Protein AF-A0A8T3XPW1-F1 (afdb_monomer_lite)

Structure (mmCIF, N/CA/C/O backbone):
data_AF-A0A8T3XPW1-F1
#
_entry.id   AF-A0A8T3XPW1-F1
#
loop_
_atom_site.group_PDB
_atom_site.id
_atom_site.type_symbol
_atom_site.label_atom_id
_atom_site.label_alt_id
_atom_site.label_comp_id
_atom_site.label_asym_id
_atom_site.label_entity_id
_atom_site.label_seq_id
_atom_site.pdbx_PDB_ins_code
_atom_site.Cartn_x
_atom_site.Cartn_y
_atom_site.Cartn_z
_atom_site.occupancy
_atom_site.B_iso_or_equiv
_atom_site.auth_seq_id
_atom_site.auth_comp_id
_atom_site.auth_asym_id
_atom_site.auth_atom_id
_atom_site.pdbx_PDB_model_num
ATOM 1 N N . MET A 1 1 ? 8.304 15.672 -1.120 1.00 87.00 1 MET A N 1
ATOM 2 C CA . MET A 1 1 ? 8.388 14.378 -1.828 1.00 87.00 1 MET A CA 1
ATOM 3 C C . MET A 1 1 ? 9.612 13.611 -1.368 1.00 87.00 1 MET A C 1
ATOM 5 O O . MET A 1 1 ? 10.676 14.213 -1.250 1.00 87.00 1 MET A O 1
ATOM 9 N N . ILE A 1 2 ? 9.491 12.288 -1.237 1.00 90.19 2 ILE A N 1
ATOM 10 C CA . ILE A 1 2 ? 10.584 11.384 -0.850 1.00 90.19 2 ILE A CA 1
ATOM 11 C C . ILE A 1 2 ? 10.685 10.177 -1.796 1.00 90.19 2 ILE A C 1
ATOM 13 O O . ILE A 1 2 ? 9.674 9.701 -2.311 1.00 90.19 2 ILE A O 1
ATOM 17 N N . THR A 1 3 ? 11.899 9.665 -2.013 1.00 88.88 3 THR A N 1
ATOM 18 C CA . THR A 1 3 ? 12.126 8.362 -2.672 1.00 88.88 3 THR A CA 1
ATOM 19 C C . THR A 1 3 ? 12.113 7.212 -1.667 1.00 88.88 3 THR A C 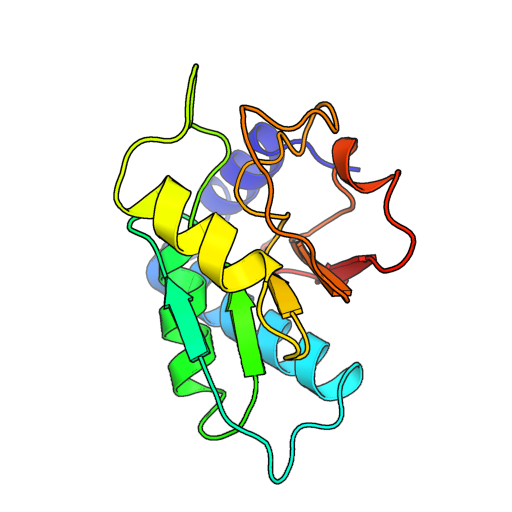1
ATOM 21 O O . THR A 1 3 ? 12.402 7.412 -0.483 1.00 88.88 3 THR A O 1
ATOM 24 N N . VAL A 1 4 ? 11.883 5.973 -2.117 1.00 84.62 4 VAL A N 1
ATOM 25 C CA . VAL A 1 4 ? 11.944 4.804 -1.209 1.00 84.62 4 VAL A CA 1
ATOM 26 C C . VAL A 1 4 ? 13.319 4.670 -0.550 1.00 84.62 4 VAL A C 1
ATOM 28 O O . VAL A 1 4 ? 13.406 4.355 0.635 1.00 84.62 4 VAL A O 1
ATOM 31 N N . ARG A 1 5 ? 14.407 4.960 -1.278 1.00 86.81 5 ARG A N 1
ATOM 32 C CA . ARG A 1 5 ? 15.770 4.909 -0.724 1.00 86.81 5 ARG A CA 1
ATOM 33 C C . ARG A 1 5 ? 15.972 5.931 0.398 1.00 86.81 5 ARG A C 1
ATOM 35 O O . ARG A 1 5 ? 16.544 5.580 1.427 1.00 86.81 5 ARG A O 1
ATOM 42 N N . GLN A 1 6 ? 15.493 7.163 0.222 1.00 88.25 6 GLN A N 1
ATOM 43 C CA . GLN A 1 6 ? 15.543 8.188 1.270 1.00 88.25 6 GLN A CA 1
ATOM 44 C C . GLN A 1 6 ? 14.683 7.790 2.476 1.00 88.25 6 GLN A C 1
ATOM 46 O O . GLN A 1 6 ? 15.134 7.933 3.608 1.00 88.25 6 GLN A O 1
ATOM 51 N N . PHE A 1 7 ? 13.496 7.212 2.262 1.00 87.19 7 PHE A N 1
ATOM 52 C CA . PHE A 1 7 ? 12.653 6.745 3.365 1.00 87.19 7 PHE A CA 1
ATOM 53 C C . PHE A 1 7 ? 13.284 5.573 4.143 1.00 87.19 7 PHE A C 1
ATOM 55 O O . PHE A 1 7 ? 13.338 5.620 5.372 1.00 87.19 7 PHE A O 1
ATOM 62 N N . LYS A 1 8 ? 13.868 4.576 3.455 1.00 84.56 8 LYS A N 1
ATOM 63 C CA . LYS A 1 8 ? 14.664 3.508 4.098 1.00 84.56 8 LYS A CA 1
ATOM 64 C C . LYS A 1 8 ? 15.838 4.089 4.910 1.00 84.56 8 LYS A C 1
ATOM 66 O O . LYS A 1 8 ? 16.114 3.612 6.007 1.00 84.56 8 LYS A O 1
ATOM 71 N N . GLN A 1 9 ? 16.492 5.148 4.420 1.00 86.44 9 GLN A N 1
ATOM 72 C CA . GLN A 1 9 ? 17.548 5.850 5.164 1.00 86.44 9 GLN A CA 1
ATOM 73 C C . GLN A 1 9 ? 17.029 6.618 6.389 1.00 86.44 9 GLN A C 1
ATOM 75 O O . GLN A 1 9 ? 17.734 6.651 7.393 1.00 86.44 9 GLN A O 1
ATOM 80 N N . LEU A 1 10 ? 15.830 7.212 6.344 1.00 85.44 10 LEU A N 1
ATOM 81 C CA . LEU A 1 10 ? 15.208 7.831 7.524 1.00 85.44 10 LEU A CA 1
ATOM 82 C C . LEU A 1 10 ? 14.883 6.780 8.594 1.00 85.44 10 LEU A C 1
ATOM 84 O O . LEU A 1 10 ? 15.284 6.959 9.741 1.00 85.44 10 LEU A O 1
ATOM 88 N N . LYS A 1 11 ? 14.266 5.648 8.212 1.00 81.75 11 LYS A N 1
ATOM 89 C CA . LYS A 1 11 ? 14.038 4.508 9.124 1.00 81.75 11 LYS A CA 1
ATOM 90 C C . LYS A 1 11 ? 15.334 4.074 9.819 1.00 81.75 11 LYS A C 1
ATOM 92 O O . LYS A 1 11 ? 15.373 4.002 11.044 1.00 81.75 11 LYS A O 1
ATOM 97 N N . PHE A 1 12 ? 16.401 3.861 9.044 1.00 82.00 12 PHE A N 1
ATOM 98 C CA . PHE A 1 12 ? 17.709 3.431 9.555 1.00 82.00 12 PHE A CA 1
ATOM 99 C C . PHE A 1 12 ? 18.410 4.471 10.448 1.00 82.00 12 PHE A C 1
ATOM 101 O O . PHE A 1 12 ? 19.156 4.099 11.346 1.00 82.00 12 PHE A O 1
ATOM 108 N N . LYS A 1 13 ? 18.198 5.772 10.206 1.00 83.44 13 LYS A N 1
ATOM 109 C CA . LYS A 1 13 ? 18.783 6.855 11.017 1.00 83.44 13 LYS A CA 1
ATOM 110 C C . LYS A 1 13 ? 18.037 7.120 12.324 1.00 83.44 13 LYS A C 1
ATOM 112 O O . LYS A 1 13 ? 18.616 7.754 13.206 1.00 83.44 13 LYS A O 1
ATOM 117 N N . SER A 1 14 ? 16.785 6.676 12.449 1.00 79.62 14 SER A N 1
ATOM 118 C CA . SER A 1 14 ? 16.031 6.848 13.691 1.00 79.62 14 SER A CA 1
ATOM 119 C C . SER A 1 14 ? 16.735 6.123 14.843 1.00 79.62 14 SER A C 1
ATOM 121 O O . SER A 1 14 ? 17.268 5.028 14.673 1.00 79.62 14 SER A O 1
ATOM 123 N N . LYS A 1 15 ? 16.727 6.710 16.043 1.00 79.50 15 LYS A N 1
ATOM 124 C CA . LYS A 1 15 ? 17.365 6.109 17.235 1.00 79.50 15 LYS A CA 1
ATOM 125 C C . LYS A 1 15 ? 16.585 4.923 17.831 1.00 79.50 15 LYS A C 1
ATOM 127 O O . LYS A 1 15 ? 16.918 4.470 18.923 1.00 79.50 15 LYS A O 1
ATOM 132 N N . LYS A 1 16 ? 15.520 4.471 17.167 1.00 81.75 16 LYS A N 1
ATOM 133 C CA . LYS A 1 16 ? 14.592 3.446 17.658 1.00 81.75 16 LYS A CA 1
ATOM 134 C C . LYS A 1 16 ? 15.026 2.056 17.211 1.00 81.75 16 LYS A C 1
ATOM 136 O O . LYS A 1 16 ? 15.639 1.891 16.158 1.00 81.75 16 LYS A O 1
ATOM 141 N N . ASN A 1 17 ? 14.659 1.039 17.986 1.00 86.06 17 ASN A N 1
ATOM 142 C CA . ASN A 1 17 ? 14.777 -0.343 17.523 1.00 86.06 17 ASN A CA 1
ATOM 143 C C . ASN A 1 17 ? 13.835 -0.557 16.311 1.00 86.06 17 ASN A C 1
ATOM 145 O O . ASN A 1 17 ? 12.724 -0.024 16.337 1.00 86.06 17 ASN A O 1
ATOM 149 N N . PRO A 1 18 ? 14.210 -1.345 15.282 1.00 80.94 18 PRO A N 1
ATOM 150 C CA . PRO A 1 18 ? 13.333 -1.645 14.147 1.00 80.94 18 PRO A CA 1
ATOM 151 C C . PRO A 1 18 ? 11.900 -2.053 14.524 1.00 80.94 18 PRO A C 1
ATOM 153 O O . PRO A 1 18 ? 10.955 -1.553 13.920 1.00 80.94 18 PRO A O 1
ATOM 156 N N . LEU A 1 19 ? 11.714 -2.887 15.554 1.00 79.75 19 LEU A N 1
ATOM 157 C CA . LEU A 1 19 ? 10.379 -3.316 15.993 1.00 79.75 19 LEU A CA 1
ATOM 158 C C . LEU A 1 19 ? 9.558 -2.155 16.581 1.00 79.75 19 LEU A C 1
ATOM 160 O O . LEU A 1 19 ? 8.368 -2.031 16.308 1.00 79.75 19 LEU A O 1
ATOM 164 N N . GLU A 1 20 ? 10.204 -1.279 17.351 1.00 85.06 20 GLU A N 1
ATOM 165 C CA . GLU A 1 20 ? 9.586 -0.078 17.926 1.00 85.06 20 GLU A CA 1
ATOM 166 C C . GLU A 1 20 ? 9.204 0.934 16.830 1.00 85.06 20 GLU A C 1
ATOM 168 O O . GLU A 1 20 ? 8.166 1.590 16.911 1.00 85.06 20 GLU A O 1
ATOM 173 N N . ALA A 1 21 ? 10.024 1.045 15.780 1.00 85.50 21 ALA A N 1
ATOM 174 C CA . ALA A 1 21 ? 9.742 1.897 14.631 1.00 85.50 21 ALA A CA 1
ATOM 175 C C . ALA A 1 21 ? 8.515 1.408 13.836 1.00 85.50 21 ALA A C 1
ATOM 177 O O . ALA A 1 21 ? 7.638 2.217 13.532 1.00 85.50 21 ALA A O 1
ATOM 178 N N . GLU A 1 22 ? 8.411 0.106 13.535 1.00 84.44 22 GLU A N 1
ATOM 179 C CA . GLU A 1 22 ? 7.228 -0.443 12.847 1.00 84.44 22 GLU A CA 1
ATOM 180 C C . GLU A 1 22 ? 5.950 -0.347 13.704 1.00 84.44 22 GLU A C 1
ATOM 182 O O . GLU A 1 22 ? 4.882 -0.067 13.161 1.00 84.44 22 GLU A O 1
ATOM 187 N N . GLU A 1 23 ? 6.046 -0.504 15.031 1.00 85.69 23 GLU A N 1
ATOM 188 C CA . GLU A 1 23 ? 4.915 -0.334 15.962 1.00 85.69 23 GLU A CA 1
ATOM 189 C C . GLU A 1 23 ? 4.331 1.089 15.896 1.00 85.69 23 GLU A C 1
ATOM 191 O O . GLU A 1 23 ? 3.119 1.270 15.758 1.00 85.69 23 GLU A O 1
ATOM 196 N N . ILE A 1 24 ? 5.193 2.111 15.937 1.00 89.31 24 ILE A N 1
ATOM 197 C CA . ILE A 1 24 ? 4.782 3.524 15.878 1.00 89.31 24 ILE A CA 1
ATOM 198 C C . ILE A 1 24 ? 4.182 3.867 14.514 1.00 89.31 24 ILE A C 1
ATOM 200 O O . ILE A 1 24 ? 3.133 4.512 14.450 1.00 89.31 24 ILE A O 1
ATOM 204 N N . ILE A 1 25 ? 4.800 3.397 13.425 1.00 90.38 25 ILE A N 1
ATOM 205 C CA . ILE A 1 25 ? 4.261 3.581 12.073 1.00 90.38 25 ILE A CA 1
ATOM 206 C C . ILE A 1 25 ? 2.883 2.936 11.963 1.00 90.38 25 ILE A C 1
ATOM 208 O O . ILE A 1 25 ? 1.948 3.584 11.498 1.00 90.38 25 ILE A O 1
ATOM 212 N N . GLY A 1 26 ? 2.739 1.683 12.401 1.00 87.75 26 GLY A N 1
ATOM 213 C CA . GLY A 1 26 ? 1.471 0.964 12.349 1.00 87.75 26 GLY A CA 1
ATOM 214 C C . GLY A 1 26 ? 0.377 1.639 13.177 1.00 87.75 26 GLY A C 1
ATOM 215 O O . GLY A 1 26 ? -0.759 1.719 12.713 1.00 87.75 26 GLY A O 1
ATOM 216 N N . LYS A 1 27 ? 0.714 2.213 14.341 1.00 87.81 27 LYS A N 1
ATOM 217 C CA . LYS A 1 27 ? -0.226 3.016 15.134 1.00 87.81 27 LYS A CA 1
ATOM 218 C C . LYS A 1 27 ? -0.673 4.281 14.394 1.00 87.81 27 LYS A C 1
ATOM 220 O O . LYS A 1 27 ? -1.871 4.506 14.252 1.00 87.81 27 LYS A O 1
ATOM 225 N N . ASN A 1 28 ? 0.265 5.091 13.897 1.00 91.19 28 ASN A N 1
ATOM 226 C CA . ASN A 1 28 ? -0.062 6.331 13.179 1.00 91.19 28 ASN A CA 1
ATOM 227 C C . ASN A 1 28 ? -0.880 6.052 11.907 1.00 91.19 28 ASN A C 1
ATOM 229 O O . ASN A 1 28 ? -1.775 6.815 11.548 1.00 91.19 28 ASN A O 1
ATOM 233 N N . LEU A 1 29 ? -0.592 4.933 11.244 1.00 90.06 29 LEU A N 1
ATOM 234 C CA . LEU A 1 29 ? -1.307 4.444 10.075 1.00 90.06 29 LEU A CA 1
ATOM 235 C C . LEU A 1 29 ? -2.734 3.990 10.418 1.00 90.06 29 LEU A C 1
ATOM 237 O O . LEU A 1 29 ? -3.664 4.353 9.703 1.00 90.06 29 LEU A O 1
ATOM 241 N N . PHE A 1 30 ? -2.931 3.272 11.529 1.00 86.81 30 PHE A N 1
ATOM 242 C CA . PHE A 1 30 ? -4.261 2.945 12.057 1.00 86.81 30 PHE A CA 1
ATOM 243 C C . PHE A 1 30 ? -5.070 4.210 12.381 1.00 86.81 30 PHE A C 1
ATOM 245 O O . PHE A 1 30 ? -6.207 4.340 11.925 1.00 86.81 30 PHE A O 1
ATOM 252 N N . ASP A 1 31 ? -4.471 5.164 13.103 1.00 88.50 31 ASP A N 1
ATOM 253 C CA . ASP A 1 31 ? -5.108 6.436 13.463 1.00 88.50 31 ASP A CA 1
ATOM 254 C C . ASP A 1 31 ? -5.506 7.227 12.195 1.00 88.50 31 ASP A C 1
ATOM 256 O O . ASP A 1 31 ? -6.633 7.716 12.082 1.00 88.50 31 ASP A O 1
ATOM 260 N N . ALA A 1 32 ? -4.629 7.279 11.184 1.00 90.19 32 ALA A N 1
ATOM 261 C CA . ALA A 1 32 ? -4.919 7.904 9.894 1.00 90.19 32 ALA A CA 1
ATOM 262 C C . ALA A 1 32 ? -6.058 7.202 9.132 1.00 90.19 32 ALA A C 1
ATOM 264 O O . ALA A 1 32 ? -6.942 7.878 8.600 1.00 90.19 32 ALA A O 1
ATOM 265 N N . ILE A 1 33 ? -6.074 5.865 9.090 1.00 85.69 33 ILE A N 1
ATOM 266 C CA . ILE A 1 33 ? -7.128 5.094 8.417 1.00 85.69 33 ILE A CA 1
ATOM 267 C C . ILE A 1 33 ? -8.479 5.308 9.111 1.00 85.69 33 ILE A C 1
ATOM 269 O O . ILE A 1 33 ? -9.459 5.617 8.435 1.00 85.69 33 ILE A O 1
ATOM 273 N N . LYS A 1 34 ? -8.530 5.233 10.446 1.00 83.25 34 LYS A N 1
ATOM 274 C CA . LYS A 1 34 ? -9.752 5.439 11.243 1.00 83.25 34 LYS A CA 1
ATOM 275 C C . LYS A 1 34 ? -10.358 6.835 11.062 1.00 83.25 34 LYS A C 1
ATOM 277 O O . LYS A 1 34 ? -11.577 6.975 11.063 1.00 83.25 34 LYS A O 1
ATOM 282 N N . ASN A 1 35 ? -9.523 7.855 10.864 1.00 86.31 35 ASN A N 1
ATOM 283 C CA . ASN A 1 35 ? -9.978 9.225 10.610 1.00 86.31 35 ASN A CA 1
ATOM 284 C C . ASN A 1 35 ? -10.476 9.453 9.168 1.00 86.31 35 ASN A C 1
ATOM 286 O O . ASN A 1 35 ? -11.212 10.405 8.928 1.00 86.31 35 ASN A O 1
ATOM 290 N N . ASN A 1 36 ? -10.093 8.600 8.209 1.00 83.81 36 ASN A N 1
ATOM 291 C CA . ASN A 1 36 ? -10.467 8.722 6.791 1.00 83.81 36 ASN A CA 1
ATOM 292 C C . ASN A 1 36 ? -11.525 7.699 6.336 1.00 83.81 36 ASN A C 1
ATOM 294 O O . ASN A 1 36 ? -12.077 7.826 5.243 1.00 83.81 36 ASN A O 1
ATOM 298 N N . PHE A 1 37 ? -11.809 6.672 7.139 1.00 73.12 37 PHE A N 1
ATOM 299 C CA . PHE A 1 37 ? -12.734 5.597 6.796 1.00 73.12 37 PHE A CA 1
ATOM 300 C C . PHE A 1 37 ? -13.569 5.203 8.014 1.00 73.12 37 PHE A C 1
ATOM 302 O O . PHE A 1 37 ? -13.032 4.892 9.072 1.00 73.12 37 PHE A O 1
ATOM 309 N N . TYR A 1 38 ? -14.895 5.174 7.862 1.00 70.00 38 TYR A N 1
ATOM 310 C CA . TYR A 1 38 ? -15.779 4.647 8.899 1.00 70.00 38 TYR A CA 1
ATOM 311 C C . TYR A 1 38 ? -15.751 3.117 8.865 1.00 70.00 38 TYR A C 1
ATOM 313 O O . TYR A 1 38 ? -16.086 2.511 7.846 1.00 70.00 38 TYR A O 1
ATOM 321 N N . ILE A 1 39 ? -15.306 2.512 9.961 1.00 65.38 39 ILE A N 1
ATOM 322 C CA . ILE A 1 39 ? -14.870 1.112 10.006 1.00 65.38 39 ILE A CA 1
ATOM 323 C C . ILE A 1 39 ? -15.984 0.142 10.425 1.00 65.38 39 ILE A C 1
ATOM 325 O O . ILE A 1 39 ? -16.017 -0.968 9.911 1.00 65.38 39 ILE A O 1
ATOM 329 N N . SER A 1 40 ? -16.900 0.535 11.315 1.00 62.19 40 SER A N 1
ATOM 330 C CA . SER A 1 40 ? -17.775 -0.425 12.009 1.00 62.19 40 SER A CA 1
ATOM 331 C C . SER A 1 40 ? -18.626 -1.303 11.078 1.00 62.19 40 SER A C 1
ATOM 333 O O . SER A 1 40 ? -19.152 -0.848 10.058 1.00 62.19 40 SER A O 1
ATOM 335 N N . ASN A 1 41 ? -18.801 -2.562 11.494 1.00 60.56 41 A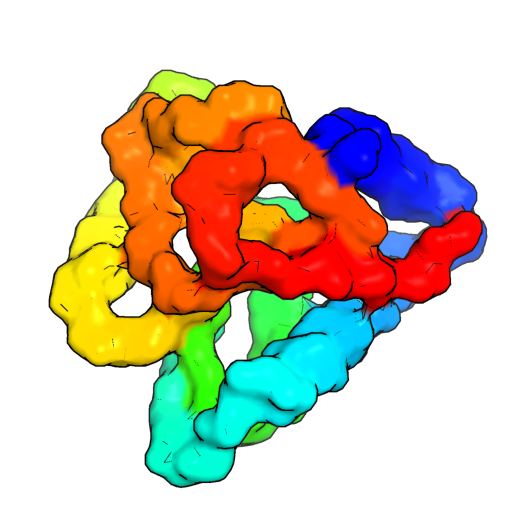SN A N 1
ATOM 336 C CA . ASN A 1 41 ? -19.646 -3.578 10.859 1.00 60.56 41 ASN A CA 1
ATOM 337 C C . ASN A 1 41 ? -19.263 -3.903 9.397 1.00 60.56 41 ASN A C 1
ATOM 339 O O . ASN A 1 41 ? -20.136 -3.999 8.528 1.00 60.56 41 ASN A O 1
ATOM 343 N N . LYS A 1 42 ? -17.969 -4.067 9.107 1.00 62.34 42 LYS A N 1
ATOM 344 C CA . LYS A 1 42 ? -17.447 -4.522 7.806 1.00 62.34 42 LYS A CA 1
ATOM 345 C C . LYS A 1 42 ? -16.837 -5.928 7.967 1.00 62.34 42 LYS A C 1
ATOM 347 O O . LYS A 1 42 ? -17.322 -6.707 8.779 1.00 62.34 42 LYS A O 1
ATOM 352 N N . ASN A 1 43 ? -15.912 -6.324 7.088 1.00 58.44 43 ASN A N 1
ATOM 353 C CA . ASN A 1 43 ? -15.118 -7.546 7.259 1.00 58.44 43 ASN A CA 1
ATOM 354 C C . ASN A 1 43 ? -13.666 -7.303 6.800 1.00 58.44 43 ASN A C 1
ATOM 356 O O . ASN A 1 43 ? -13.442 -6.728 5.728 1.00 58.44 43 ASN A O 1
ATOM 360 N N . ILE A 1 44 ? -12.690 -7.796 7.573 1.00 66.19 44 ILE A N 1
ATOM 361 C CA . ILE A 1 44 ? -11.243 -7.675 7.311 1.00 66.19 44 ILE A CA 1
ATOM 362 C C . ILE A 1 44 ? -10.726 -8.700 6.313 1.00 66.19 44 ILE A C 1
ATOM 364 O O . ILE A 1 44 ? -11.006 -9.890 6.433 1.00 66.19 44 ILE A O 1
ATOM 368 N N . VAL A 1 45 ? -9.810 -8.254 5.446 1.00 62.03 45 VAL A N 1
ATOM 369 C CA . VAL A 1 45 ? -8.787 -9.128 4.848 1.00 62.03 45 VAL A CA 1
ATOM 370 C C . VAL A 1 45 ? -7.450 -8.378 4.770 1.00 62.03 45 VAL A C 1
ATOM 372 O O . VAL A 1 45 ? -7.170 -7.677 3.800 1.00 62.03 45 VAL A O 1
ATOM 375 N N . VAL A 1 46 ? -6.589 -8.514 5.780 1.00 65.62 46 VAL A N 1
ATOM 376 C CA . VAL A 1 46 ? -5.202 -8.025 5.684 1.00 65.62 46 VAL A CA 1
ATOM 377 C C . VAL A 1 46 ? -4.403 -8.988 4.801 1.00 65.62 46 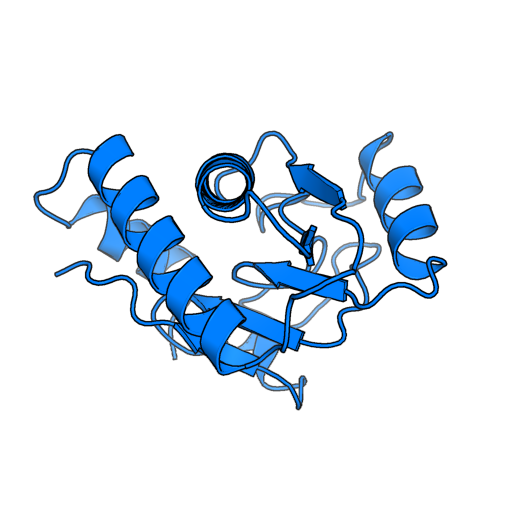VAL A C 1
ATOM 379 O O . VAL A 1 46 ? -4.294 -10.171 5.118 1.00 65.62 46 VAL A O 1
ATOM 382 N N . LEU A 1 47 ? -3.831 -8.497 3.699 1.00 63.28 47 LEU A N 1
ATOM 383 C CA . LEU A 1 47 ? -2.975 -9.275 2.803 1.00 63.28 47 LEU A CA 1
ATOM 384 C C . LEU A 1 47 ? -1.506 -8.874 2.988 1.00 63.28 47 LEU A C 1
ATOM 386 O O . LEU A 1 47 ? -0.993 -7.981 2.312 1.00 63.28 47 LEU A O 1
ATOM 390 N N . CYS A 1 48 ? -0.825 -9.564 3.903 1.00 67.31 48 CYS A N 1
ATOM 391 C CA . CYS A 1 48 ? 0.618 -9.443 4.110 1.00 67.31 48 CYS A CA 1
ATOM 392 C C . CYS A 1 48 ? 1.389 -10.374 3.166 1.00 67.31 48 CYS A C 1
ATOM 394 O O . CYS A 1 48 ? 1.141 -11.580 3.142 1.00 67.31 48 CYS A O 1
ATOM 396 N N . GLY A 1 49 ? 2.377 -9.841 2.449 1.00 63.34 49 GLY A N 1
ATOM 397 C CA . GLY A 1 49 ? 3.457 -10.636 1.860 1.00 63.34 49 GLY A CA 1
ATOM 398 C C . GLY A 1 49 ? 4.697 -10.651 2.758 1.00 63.34 49 GLY A C 1
ATOM 399 O O . GLY A 1 49 ? 4.766 -9.932 3.752 1.00 63.34 49 GLY A O 1
ATOM 400 N N . ASN A 1 50 ? 5.711 -11.439 2.394 1.00 64.19 50 ASN A N 1
ATOM 401 C CA . ASN A 1 50 ? 7.014 -11.409 3.066 1.00 64.19 50 ASN A CA 1
ATOM 402 C C . ASN A 1 50 ? 7.849 -10.221 2.549 1.00 64.19 50 ASN A C 1
ATOM 404 O O . ASN A 1 50 ? 8.671 -10.374 1.645 1.00 64.19 50 ASN A O 1
ATOM 408 N N . THR A 1 51 ? 7.551 -9.020 3.048 1.00 67.19 51 THR A N 1
ATOM 409 C CA . THR A 1 51 ? 8.085 -7.740 2.550 1.00 67.19 51 THR A CA 1
ATOM 410 C C . THR A 1 51 ? 8.306 -6.742 3.688 1.00 67.19 51 THR A C 1
ATOM 412 O O . THR A 1 51 ? 7.793 -6.925 4.792 1.00 67.19 51 THR A O 1
ATOM 415 N N . ASN A 1 52 ? 9.015 -5.638 3.431 1.00 64.81 52 ASN A N 1
ATOM 416 C CA . ASN A 1 52 ? 9.182 -4.557 4.405 1.00 64.81 52 ASN A CA 1
ATOM 417 C C . ASN A 1 52 ? 7.821 -3.972 4.833 1.00 64.81 52 ASN A C 1
ATOM 419 O O . ASN A 1 52 ? 7.653 -3.650 6.006 1.00 64.81 52 ASN A O 1
ATOM 423 N N . LYS A 1 53 ? 6.832 -3.901 3.928 1.00 69.00 53 LYS A N 1
ATOM 424 C CA . LYS A 1 53 ? 5.442 -3.530 4.266 1.00 69.00 53 LYS A CA 1
ATOM 425 C C . LYS A 1 53 ? 4.656 -4.622 4.988 1.00 69.00 53 LYS A C 1
ATOM 427 O O . LYS A 1 53 ? 3.762 -4.294 5.761 1.00 69.00 53 LYS A O 1
ATOM 432 N N . GLY A 1 54 ? 4.956 -5.898 4.745 1.00 65.06 54 GLY A N 1
ATOM 433 C CA . GLY A 1 54 ? 4.231 -7.038 5.315 1.00 65.06 54 GLY A CA 1
ATOM 434 C C . GLY A 1 54 ? 4.125 -6.978 6.839 1.00 65.06 54 GLY A C 1
ATOM 435 O O . GLY A 1 54 ? 3.056 -7.221 7.397 1.00 65.06 54 GLY A O 1
ATOM 436 N N . HIS A 1 55 ? 5.200 -6.546 7.503 1.00 69.94 55 HIS A N 1
ATOM 437 C CA . HIS A 1 55 ? 5.242 -6.314 8.950 1.00 69.94 55 HIS A CA 1
ATOM 438 C C . HIS A 1 55 ? 4.184 -5.304 9.426 1.00 69.94 55 HIS A C 1
ATOM 440 O O . HIS A 1 55 ? 3.512 -5.551 10.427 1.00 69.94 55 HIS A O 1
ATOM 446 N N . LEU A 1 56 ? 3.967 -4.210 8.684 1.00 69.25 56 LEU A N 1
ATOM 447 C CA . LEU A 1 56 ? 2.932 -3.222 9.007 1.00 69.25 56 LEU A CA 1
ATOM 448 C C . LEU A 1 56 ? 1.530 -3.821 8.926 1.00 69.25 56 LEU A C 1
ATOM 450 O O . LEU A 1 56 ? 0.686 -3.473 9.743 1.00 69.25 56 LEU A O 1
ATOM 454 N N . GLY A 1 57 ? 1.282 -4.752 8.003 1.00 70.62 57 GLY A N 1
ATOM 455 C CA . GLY A 1 57 ? 0.011 -5.472 7.943 1.00 70.62 57 GLY A CA 1
ATOM 456 C C . GLY A 1 57 ? -0.273 -6.267 9.225 1.00 70.62 57 GLY A C 1
ATOM 457 O O . GLY A 1 57 ? -1.390 -6.213 9.734 1.00 70.62 57 GLY A O 1
ATOM 458 N N . PHE A 1 58 ? 0.736 -6.915 9.822 1.00 67.19 58 PHE A N 1
ATOM 459 C CA . PHE A 1 58 ? 0.586 -7.590 11.122 1.00 67.19 58 PHE A CA 1
ATOM 460 C C . PHE A 1 58 ? 0.345 -6.611 12.281 1.00 67.19 58 PHE A C 1
ATOM 462 O O . PHE A 1 58 ? -0.506 -6.870 13.133 1.00 67.19 58 PHE A O 1
ATOM 469 N N . VAL A 1 59 ? 1.047 -5.471 12.310 1.00 71.94 59 VAL A N 1
ATOM 470 C CA . VAL A 1 59 ? 0.816 -4.425 13.326 1.00 71.94 59 VAL A CA 1
ATOM 471 C C . VAL A 1 59 ? -0.604 -3.863 13.201 1.00 71.94 59 VAL A C 1
ATOM 473 O O . VAL A 1 59 ? -1.319 -3.781 14.201 1.00 71.94 59 VAL A O 1
ATOM 476 N N . LEU A 1 60 ? -1.044 -3.554 11.977 1.00 72.56 60 LEU A N 1
ATOM 477 C CA . LEU A 1 60 ? -2.401 -3.098 11.676 1.00 72.56 60 LEU A CA 1
ATOM 478 C C . LEU A 1 60 ? -3.458 -4.133 12.064 1.00 72.56 60 LEU A C 1
ATOM 480 O O . LEU A 1 60 ? -4.453 -3.749 12.664 1.00 72.56 60 LEU A O 1
ATOM 484 N N . ALA A 1 61 ? -3.249 -5.426 11.797 1.00 70.31 61 ALA A N 1
ATOM 485 C CA . ALA A 1 61 ? -4.196 -6.483 12.166 1.00 70.31 61 ALA A CA 1
ATOM 486 C C . ALA A 1 61 ? -4.451 -6.571 13.685 1.00 70.31 61 ALA A C 1
ATOM 488 O O . ALA A 1 61 ? -5.542 -6.937 14.108 1.00 70.31 61 ALA A O 1
ATOM 489 N N . ARG A 1 62 ? -3.470 -6.207 14.523 1.00 69.19 62 ARG A N 1
ATOM 490 C CA . ARG A 1 62 ? -3.640 -6.153 15.988 1.00 69.19 62 ARG A CA 1
ATOM 491 C C . ARG A 1 62 ? -4.414 -4.913 16.454 1.00 69.19 62 ARG A C 1
ATOM 493 O O . ARG A 1 62 ? -5.104 -4.986 17.471 1.00 69.19 62 ARG A O 1
ATOM 500 N N . TYR A 1 63 ? -4.290 -3.786 15.748 1.00 66.44 63 TYR A N 1
ATOM 501 C CA . TYR A 1 63 ? -5.053 -2.567 16.045 1.00 66.44 63 TYR A CA 1
ATOM 502 C C . TYR A 1 63 ? -6.480 -2.634 15.497 1.00 66.44 63 TYR A C 1
ATOM 504 O O . TYR A 1 63 ? -7.428 -2.309 16.212 1.00 66.44 63 TYR A O 1
ATOM 512 N N . PHE A 1 64 ? -6.640 -3.113 14.264 1.00 64.62 64 PHE A N 1
ATOM 513 C CA . PHE A 1 64 ? -7.928 -3.432 13.669 1.00 64.62 64 PHE A CA 1
ATOM 514 C C . PHE A 1 64 ? -8.467 -4.760 14.214 1.00 64.62 64 PHE A C 1
ATOM 516 O O . PHE A 1 64 ? -8.570 -5.749 13.490 1.00 64.62 64 PHE A O 1
ATOM 523 N N . ARG A 1 65 ? -8.881 -4.762 15.489 1.00 53.50 65 ARG A N 1
ATOM 524 C CA . ARG A 1 65 ? -9.834 -5.772 15.989 1.00 53.50 65 ARG A CA 1
ATOM 525 C C . ARG A 1 65 ? -11.102 -5.798 15.103 1.00 53.50 65 ARG A C 1
ATOM 527 O O . ARG A 1 65 ? -11.702 -6.857 14.950 1.00 53.50 65 ARG A O 1
ATOM 534 N N . GLU A 1 66 ? -11.397 -4.639 14.485 1.00 42.59 66 GLU A N 1
ATOM 535 C CA . GLU A 1 66 ? -12.268 -4.297 13.342 1.00 42.59 66 GLU A CA 1
ATOM 536 C C . GLU A 1 66 ? -11.546 -3.177 12.509 1.00 42.59 66 GLU A C 1
ATOM 538 O O . GLU A 1 66 ? -10.832 -2.383 13.112 1.00 42.59 66 GLU A O 1
ATOM 543 N N . ASP A 1 67 ? -11.634 -2.947 11.180 1.00 58.75 67 ASP A N 1
ATOM 544 C CA . ASP A 1 67 ? -12.367 -3.625 10.091 1.00 58.75 67 ASP A CA 1
ATOM 545 C C . ASP A 1 67 ? -11.985 -3.154 8.619 1.00 58.75 67 ASP A C 1
ATOM 547 O O . ASP A 1 67 ? -12.649 -2.277 8.061 1.00 58.75 67 ASP A O 1
ATOM 551 N N . ILE A 1 68 ? -10.912 -3.653 7.952 1.00 52.75 68 ILE A N 1
ATOM 552 C CA . ILE A 1 68 ? -10.404 -3.187 6.611 1.00 52.75 68 ILE A CA 1
ATOM 553 C C . ILE A 1 68 ? -9.725 -4.288 5.747 1.00 52.75 68 ILE A C 1
ATOM 555 O O . ILE A 1 68 ? -9.166 -5.247 6.276 1.00 52.75 68 ILE A O 1
ATOM 559 N N . ILE A 1 69 ? -9.673 -4.113 4.410 1.00 53.44 69 ILE A N 1
ATOM 560 C CA . ILE A 1 69 ? -8.723 -4.825 3.522 1.00 53.44 69 ILE A CA 1
ATOM 561 C C . ILE A 1 69 ? -7.447 -3.999 3.296 1.00 53.44 69 ILE A C 1
ATOM 563 O O . ILE A 1 69 ? -7.509 -2.880 2.781 1.00 53.44 69 ILE A O 1
ATOM 567 N N . VAL A 1 70 ? -6.295 -4.580 3.643 1.00 60.59 70 VAL A N 1
ATOM 568 C CA . VAL A 1 70 ? -4.970 -3.935 3.614 1.00 60.59 70 VAL A CA 1
ATOM 569 C C . VAL A 1 70 ? -4.073 -4.626 2.587 1.00 60.59 70 VAL A C 1
ATOM 571 O O . VAL A 1 70 ? -3.781 -5.811 2.738 1.00 60.59 70 VAL A O 1
ATOM 574 N N . ASP A 1 71 ? -3.586 -3.897 1.583 1.00 61.41 71 ASP A N 1
ATOM 575 C CA . ASP A 1 71 ? -2.510 -4.363 0.705 1.00 61.41 71 ASP A CA 1
ATOM 576 C C . ASP A 1 71 ? -1.127 -4.060 1.310 1.00 61.41 71 ASP A C 1
ATOM 578 O O . ASP A 1 71 ? -0.698 -2.904 1.404 1.00 61.41 71 ASP A O 1
ATOM 582 N N . ALA A 1 72 ? -0.436 -5.135 1.693 1.00 64.50 72 ALA A N 1
ATOM 583 C CA . ALA A 1 72 ? 0.964 -5.175 2.104 1.00 64.50 72 ALA A CA 1
ATOM 584 C C . ALA A 1 72 ? 1.711 -6.335 1.396 1.00 64.50 72 ALA A C 1
ATOM 586 O O . ALA A 1 72 ? 2.601 -6.969 1.971 1.00 64.50 72 ALA A O 1
ATOM 587 N N . ILE A 1 73 ? 1.315 -6.655 0.154 1.00 58.47 73 ILE A N 1
ATOM 588 C CA . ILE A 1 73 ? 1.708 -7.890 -0.549 1.00 58.47 73 ILE A CA 1
ATOM 589 C C . ILE A 1 73 ? 3.129 -7.808 -1.134 1.00 58.47 73 ILE A C 1
ATOM 591 O O . ILE A 1 73 ? 3.886 -8.769 -1.013 1.00 58.47 73 ILE A O 1
ATOM 595 N N . LEU A 1 74 ? 3.509 -6.689 -1.766 1.00 58.62 74 LEU A N 1
ATOM 596 C CA . LEU A 1 74 ? 4.780 -6.512 -2.486 1.00 58.62 74 LEU A CA 1
ATOM 597 C C . LEU A 1 74 ? 5.489 -5.181 -2.167 1.00 58.62 74 LEU A C 1
ATOM 599 O O . LEU A 1 74 ? 4.871 -4.125 -2.004 1.00 58.62 74 LEU A O 1
ATOM 603 N N . ASP A 1 75 ? 6.821 -5.243 -2.177 1.00 63.06 75 ASP A N 1
ATOM 604 C CA . ASP A 1 75 ? 7.730 -4.092 -2.156 1.00 63.06 75 ASP A CA 1
ATOM 605 C C . ASP A 1 75 ? 8.238 -3.730 -3.560 1.00 63.06 75 ASP A C 1
ATOM 607 O O . ASP A 1 75 ? 8.145 -4.511 -4.508 1.00 63.06 75 ASP A O 1
ATOM 611 N N . ASN A 1 76 ? 8.886 -2.567 -3.667 1.00 58.31 76 ASN A N 1
ATOM 612 C CA . ASN A 1 76 ? 9.557 -2.068 -4.870 1.00 58.31 76 ASN A CA 1
ATOM 613 C C . ASN A 1 76 ? 10.748 -2.910 -5.389 1.00 58.31 76 ASN A C 1
ATOM 615 O O . ASN A 1 76 ? 11.363 -2.523 -6.381 1.00 58.31 76 ASN A O 1
ATOM 619 N N . GLU A 1 77 ? 11.114 -4.018 -4.738 1.00 56.72 77 GLU A N 1
ATOM 620 C CA . GLU A 1 77 ? 12.267 -4.849 -5.126 1.00 56.72 77 GLU A CA 1
ATOM 621 C C . GLU A 1 77 ? 11.927 -5.944 -6.153 1.00 56.72 77 GLU A C 1
ATOM 623 O O . GLU A 1 77 ? 12.824 -6.639 -6.637 1.00 56.72 77 GLU A O 1
ATOM 628 N N . VAL A 1 78 ? 10.659 -6.061 -6.567 1.00 58.75 78 VAL A N 1
ATOM 629 C CA . VAL A 1 78 ? 10.276 -6.923 -7.695 1.00 58.75 78 VAL A CA 1
ATOM 630 C C . VAL A 1 78 ? 10.843 -6.355 -9.000 1.00 58.75 78 VAL A C 1
ATOM 632 O O . VAL A 1 78 ? 10.455 -5.279 -9.451 1.00 58.75 78 VAL A O 1
ATOM 635 N N . LYS A 1 79 ? 11.756 -7.104 -9.627 1.00 64.50 79 LYS A N 1
ATOM 636 C CA . LYS A 1 79 ? 12.314 -6.820 -10.957 1.00 64.50 79 LYS A CA 1
ATOM 637 C C . LYS A 1 79 ? 11.813 -7.860 -11.958 1.00 64.50 79 LYS A C 1
ATOM 639 O O . LYS A 1 79 ? 11.893 -9.057 -11.685 1.00 64.50 79 LYS A O 1
ATOM 644 N N . GLY A 1 80 ? 11.365 -7.418 -13.132 1.00 72.62 80 GLY A N 1
ATOM 645 C CA . GLY A 1 80 ? 10.795 -8.300 -14.154 1.00 72.62 80 GLY A CA 1
ATOM 646 C C . GLY A 1 80 ? 9.305 -8.535 -13.914 1.00 72.62 80 GLY A C 1
ATOM 647 O O . GLY A 1 80 ? 8.559 -7.576 -13.813 1.00 72.62 80 GLY A O 1
ATOM 648 N N . PHE A 1 81 ? 8.872 -9.792 -13.825 1.00 78.56 81 PHE A N 1
ATOM 649 C CA . PHE A 1 81 ? 7.454 -10.152 -13.691 1.00 78.56 81 PHE A CA 1
ATOM 650 C C . PHE A 1 81 ? 7.090 -10.557 -12.261 1.00 78.56 81 PHE A C 1
ATOM 652 O O . PHE A 1 81 ? 7.913 -11.126 -11.537 1.00 78.56 81 PHE A O 1
ATOM 659 N N . ILE A 1 82 ? 5.837 -10.324 -11.866 1.00 83.81 82 ILE A N 1
ATOM 660 C CA . ILE A 1 82 ? 5.325 -10.794 -10.577 1.00 83.81 82 ILE A CA 1
ATOM 661 C C . ILE A 1 82 ? 5.081 -12.301 -10.693 1.00 83.81 82 ILE A C 1
ATOM 663 O O . ILE A 1 82 ? 4.369 -12.770 -11.579 1.00 83.81 82 ILE A O 1
ATOM 667 N N . ARG A 1 83 ? 5.700 -13.075 -9.800 1.00 83.69 83 ARG A N 1
ATOM 668 C CA . ARG A 1 83 ? 5.588 -14.539 -9.780 1.00 83.69 83 ARG A CA 1
ATOM 669 C C . ARG A 1 83 ? 4.351 -14.991 -9.006 1.00 83.69 83 ARG A C 1
ATOM 671 O O . ARG A 1 83 ? 3.794 -14.252 -8.193 1.00 83.69 83 ARG A O 1
ATOM 678 N N . GLU A 1 84 ? 3.939 -16.231 -9.233 1.00 82.00 84 GLU A N 1
ATOM 679 C CA . GLU A 1 84 ? 2.937 -16.877 -8.387 1.00 82.00 84 GLU A CA 1
ATOM 680 C C . GLU A 1 84 ? 3.497 -17.192 -6.986 1.00 82.00 84 GLU A C 1
ATOM 682 O O . GLU A 1 84 ? 4.707 -17.393 -6.853 1.00 82.00 84 GLU A O 1
ATOM 687 N N . PRO A 1 85 ? 2.658 -17.214 -5.928 1.00 81.69 85 PRO A N 1
ATOM 688 C CA . PRO A 1 85 ? 1.203 -16.988 -5.925 1.00 81.69 85 PRO A CA 1
ATOM 689 C C . PRO A 1 85 ? 0.782 -15.502 -5.909 1.00 81.69 85 PRO A C 1
ATOM 691 O O . PRO A 1 85 ? -0.411 -15.193 -5.886 1.00 81.69 85 PRO A O 1
ATOM 694 N N . ALA A 1 86 ? 1.737 -14.562 -5.881 1.00 81.44 86 ALA A N 1
ATOM 695 C CA . ALA A 1 86 ? 1.445 -13.134 -5.730 1.00 81.44 86 ALA A CA 1
ATOM 696 C C . ALA A 1 86 ? 0.669 -12.557 -6.928 1.00 81.44 86 ALA A C 1
ATOM 698 O O . ALA A 1 86 ? -0.224 -11.732 -6.734 1.00 81.44 86 ALA A O 1
ATOM 699 N N . LYS A 1 87 ? 0.943 -13.022 -8.155 1.00 84.75 87 LYS A N 1
ATOM 700 C CA . LYS A 1 87 ? 0.211 -12.589 -9.357 1.00 84.75 87 LYS A CA 1
ATOM 701 C C . LYS A 1 87 ? -1.271 -12.971 -9.287 1.00 84.75 87 LYS A C 1
ATOM 703 O O . LYS A 1 87 ? -2.128 -12.095 -9.415 1.00 84.75 87 LYS A O 1
ATOM 708 N N . SER A 1 88 ? -1.589 -14.228 -8.975 1.00 82.06 88 SER A N 1
ATOM 709 C CA . SER A 1 88 ? -2.969 -14.672 -8.750 1.00 82.06 88 SER A CA 1
ATOM 710 C C . SER A 1 88 ? -3.641 -13.966 -7.567 1.00 82.06 88 SER A C 1
ATOM 712 O O . SER A 1 88 ? -4.837 -13.671 -7.635 1.00 82.06 88 SER A O 1
ATOM 714 N N . ALA A 1 89 ? -2.899 -13.646 -6.500 1.00 83.56 89 ALA A N 1
ATOM 715 C CA . ALA A 1 89 ? -3.421 -12.869 -5.375 1.00 83.56 89 ALA A CA 1
ATOM 716 C C . ALA A 1 89 ? -3.827 -11.443 -5.797 1.00 83.56 89 ALA A C 1
ATOM 718 O O . ALA A 1 89 ? -4.944 -11.022 -5.498 1.00 83.56 89 ALA A O 1
ATOM 719 N N . ILE A 1 90 ? -2.985 -10.733 -6.558 1.00 86.44 90 ILE A N 1
ATOM 720 C CA . ILE A 1 90 ? -3.284 -9.380 -7.065 1.00 86.44 90 ILE A CA 1
ATOM 721 C C . ILE A 1 90 ? -4.467 -9.395 -8.044 1.00 86.44 90 ILE A C 1
ATOM 723 O O . ILE A 1 90 ? -5.324 -8.514 -7.985 1.00 86.44 90 ILE A O 1
ATOM 727 N N . ILE A 1 91 ? -4.581 -10.414 -8.904 1.00 85.81 91 ILE A N 1
ATOM 728 C CA . ILE A 1 91 ? -5.738 -10.566 -9.805 1.00 85.81 91 ILE A CA 1
ATOM 729 C C . ILE A 1 91 ? -7.037 -10.742 -8.997 1.00 85.81 91 ILE A C 1
ATOM 731 O O . ILE A 1 91 ? -8.018 -10.036 -9.244 1.00 85.81 91 ILE A O 1
ATOM 735 N N . LYS A 1 92 ? -7.045 -11.627 -7.989 1.00 82.75 92 LYS A N 1
ATOM 736 C CA . LYS A 1 92 ? -8.207 -11.831 -7.102 1.00 82.75 92 LYS A CA 1
ATOM 737 C C . LYS A 1 92 ? -8.546 -10.575 -6.290 1.00 82.75 92 LYS A C 1
ATOM 739 O O . LYS A 1 92 ? -9.718 -10.219 -6.194 1.00 82.75 92 LYS A O 1
ATOM 744 N N . TYR A 1 93 ? -7.538 -9.872 -5.772 1.00 85.56 93 TYR A N 1
ATOM 745 C CA . TYR A 1 93 ? -7.689 -8.587 -5.082 1.00 85.56 93 TYR A CA 1
ATOM 746 C C . TYR A 1 93 ? -8.360 -7.540 -5.978 1.00 85.56 93 TYR A C 1
ATOM 748 O O . TYR A 1 93 ? -9.365 -6.933 -5.605 1.00 85.56 93 TYR A O 1
ATOM 756 N N . ASN A 1 94 ? -7.854 -7.371 -7.200 1.00 88.12 94 ASN A N 1
ATOM 757 C CA . ASN A 1 94 ? -8.376 -6.402 -8.158 1.00 88.12 94 ASN A CA 1
ATOM 758 C C . ASN A 1 94 ? -9.839 -6.674 -8.521 1.00 88.12 94 ASN A C 1
ATOM 760 O O . ASN A 1 94 ? -10.626 -5.726 -8.558 1.00 88.12 94 ASN A O 1
ATOM 764 N N . ASN A 1 95 ? -10.206 -7.946 -8.691 1.00 85.44 95 ASN A N 1
ATOM 765 C CA . ASN A 1 95 ? -11.569 -8.382 -9.005 1.00 85.44 95 ASN A CA 1
ATOM 766 C C . ASN A 1 95 ? -12.541 -8.320 -7.810 1.00 85.44 95 ASN A C 1
ATOM 768 O O . ASN A 1 95 ? -13.754 -8.400 -8.009 1.00 85.44 95 ASN A O 1
ATOM 772 N N . SER A 1 96 ? -12.051 -8.159 -6.576 1.00 83.00 96 SER A N 1
ATOM 773 C CA . SER A 1 96 ? -12.914 -7.982 -5.404 1.00 83.00 96 SER A CA 1
ATOM 774 C C . SER A 1 96 ? -13.689 -6.662 -5.470 1.00 83.00 96 SER A C 1
ATOM 776 O O . SER A 1 96 ? -13.124 -5.611 -5.782 1.00 83.00 96 SER A O 1
ATOM 778 N N . LYS A 1 97 ? -14.978 -6.703 -5.110 1.00 80.12 97 LYS A N 1
ATOM 779 C CA . LYS A 1 97 ? -15.842 -5.516 -4.954 1.00 80.12 97 LYS A CA 1
ATOM 780 C C . LYS A 1 97 ? -15.639 -4.784 -3.619 1.00 80.12 97 LYS A C 1
ATOM 782 O O . LYS A 1 97 ? -16.265 -3.753 -3.397 1.00 80.12 97 LYS A O 1
ATOM 787 N N . ALA A 1 98 ? -14.808 -5.321 -2.725 1.00 81.25 98 ALA A N 1
ATOM 788 C CA . ALA A 1 98 ? -14.515 -4.702 -1.439 1.00 81.25 98 ALA A CA 1
ATOM 789 C C . ALA A 1 98 ? -13.776 -3.360 -1.591 1.00 81.25 98 ALA A C 1
ATOM 791 O O . ALA A 1 98 ? -13.131 -3.096 -2.610 1.00 81.25 98 ALA A O 1
ATOM 792 N N . PHE A 1 99 ? -13.846 -2.532 -0.545 1.00 82.06 99 PHE A N 1
ATOM 793 C CA . PHE A 1 99 ? -13.052 -1.311 -0.449 1.00 82.06 99 PHE A CA 1
ATOM 794 C C . PHE A 1 99 ? -11.584 -1.670 -0.185 1.00 82.06 99 PHE A C 1
ATOM 796 O O . PHE A 1 99 ? -11.285 -2.423 0.740 1.00 82.06 99 PHE A O 1
ATOM 803 N N . LYS A 1 100 ? -10.684 -1.155 -1.023 1.00 84.50 100 LYS A N 1
ATOM 804 C CA . LYS A 1 100 ? -9.283 -1.581 -1.129 1.00 84.50 100 LYS A CA 1
ATOM 805 C C . LYS A 1 100 ? -8.341 -0.452 -0.733 1.00 84.50 100 LYS A C 1
ATOM 807 O O . LYS A 1 100 ? -8.425 0.637 -1.307 1.00 84.50 100 LYS A O 1
ATOM 812 N N . ILE A 1 101 ? -7.457 -0.708 0.229 1.00 87.50 101 ILE A N 1
ATOM 813 C CA . ILE A 1 101 ? -6.507 0.275 0.755 1.00 87.50 101 ILE A CA 1
ATOM 814 C C . ILE A 1 101 ? -5.080 -0.245 0.582 1.00 87.50 101 ILE A C 1
ATOM 816 O O . ILE A 1 101 ? -4.769 -1.344 1.037 1.00 87.50 101 ILE A O 1
ATOM 820 N N . ALA A 1 102 ? -4.200 0.567 -0.011 1.00 89.31 102 ALA A N 1
ATOM 821 C CA . ALA A 1 102 ? -2.769 0.267 -0.073 1.00 89.31 102 ALA A CA 1
ATOM 822 C C . ALA A 1 102 ? -1.978 0.997 1.007 1.00 89.31 102 ALA A C 1
ATOM 824 O O . ALA A 1 102 ? -2.176 2.196 1.243 1.00 89.31 102 ALA A O 1
ATOM 825 N N . ILE A 1 103 ? -1.026 0.275 1.600 1.00 89.31 103 ILE A N 1
ATOM 826 C CA . ILE A 1 103 ? -0.058 0.837 2.535 1.00 89.31 103 ILE A CA 1
ATOM 827 C C . ILE A 1 103 ? 1.213 1.226 1.791 1.00 89.31 103 ILE A C 1
ATOM 829 O O . ILE A 1 103 ? 1.800 0.448 1.038 1.00 89.31 103 ILE A O 1
ATOM 833 N N . ASP A 1 104 ? 1.648 2.453 2.046 1.00 90.75 104 ASP A N 1
ATOM 834 C CA . ASP A 1 104 ? 2.800 3.141 1.480 1.00 90.75 104 ASP A CA 1
ATOM 835 C C . ASP A 1 104 ? 2.711 3.440 -0.032 1.00 90.75 104 ASP A C 1
ATOM 837 O O . ASP A 1 104 ? 2.949 4.569 -0.455 1.00 90.75 104 ASP A O 1
ATOM 841 N N . TYR A 1 105 ? 2.362 2.442 -0.845 1.00 91.06 105 TYR A N 1
ATOM 842 C CA . TYR A 1 105 ? 2.062 2.510 -2.282 1.00 91.06 105 TYR A CA 1
ATOM 843 C C . TYR A 1 105 ? 1.434 1.173 -2.735 1.00 91.06 105 TYR A C 1
ATOM 845 O O . TYR A 1 105 ? 1.722 0.153 -2.107 1.00 91.06 105 TYR A O 1
ATOM 853 N N . PRO A 1 106 ? 0.627 1.131 -3.812 1.00 92.12 106 PRO A N 1
ATOM 854 C CA . PRO A 1 106 ? 0.107 -0.113 -4.389 1.00 92.12 106 PRO A CA 1
ATOM 855 C C . PRO A 1 106 ? 1.179 -1.188 -4.628 1.00 92.12 106 PRO A C 1
ATOM 857 O O . PRO A 1 106 ? 2.248 -0.900 -5.172 1.00 92.12 106 PRO A O 1
ATOM 860 N N . SER A 1 107 ? 0.894 -2.438 -4.269 1.00 88.81 107 SER A N 1
ATOM 861 C CA . SER A 1 107 ? 1.732 -3.582 -4.638 1.00 88.81 107 SER A CA 1
ATOM 862 C C . SER A 1 107 ? 1.843 -3.705 -6.156 1.00 88.81 10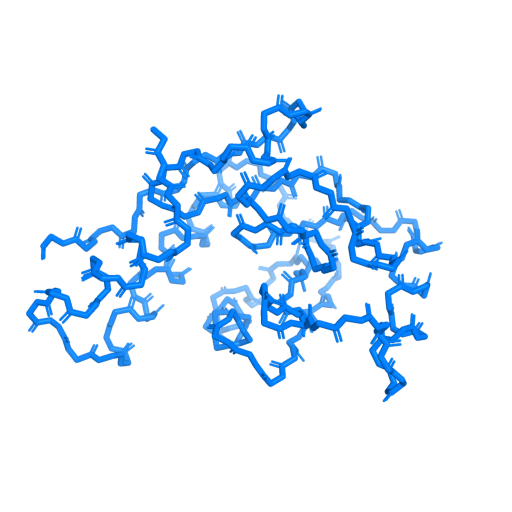7 SER A C 1
ATOM 864 O O . SER A 1 107 ? 0.840 -3.643 -6.864 1.00 88.81 107 SER A O 1
ATOM 866 N N . GLY A 1 108 ? 3.068 -3.887 -6.657 1.00 88.31 108 GLY A N 1
ATOM 867 C CA . GLY A 1 108 ? 3.376 -3.975 -8.091 1.00 88.31 108 GLY A CA 1
ATOM 868 C C . GLY A 1 108 ? 3.623 -2.632 -8.797 1.00 88.31 108 GLY A C 1
ATOM 869 O O . GLY A 1 108 ? 4.136 -2.632 -9.916 1.00 88.31 108 GLY A O 1
ATOM 870 N N . LEU A 1 109 ? 3.345 -1.497 -8.148 1.00 91.19 109 LEU A N 1
ATOM 871 C CA . LEU A 1 109 ? 3.735 -0.164 -8.618 1.00 91.19 109 LEU A CA 1
ATOM 872 C C . LEU A 1 109 ? 5.186 0.149 -8.220 1.00 91.19 109 LEU A C 1
ATOM 874 O O . LEU A 1 109 ? 5.572 -0.054 -7.068 1.00 91.19 109 LEU A O 1
ATOM 878 N N . ASN A 1 110 ? 5.973 0.735 -9.127 1.00 90.19 110 ASN A N 1
ATOM 879 C CA . ASN A 1 110 ? 7.205 1.426 -8.751 1.00 90.19 110 ASN A CA 1
ATOM 880 C C . ASN A 1 110 ? 6.862 2.836 -8.215 1.00 90.19 110 ASN A C 1
ATOM 882 O O . ASN A 1 110 ? 6.447 3.700 -8.991 1.00 90.19 110 ASN A O 1
ATOM 886 N N . PRO A 1 111 ? 7.051 3.117 -6.914 1.00 89.69 111 PRO A N 1
ATOM 887 C CA . PRO A 1 111 ? 6.646 4.385 -6.305 1.00 89.69 111 PRO A CA 1
ATOM 888 C C . PRO A 1 111 ? 7.553 5.576 -6.642 1.00 89.69 111 PRO A C 1
ATOM 890 O O . PRO A 1 111 ? 7.160 6.715 -6.393 1.00 89.69 111 PRO A O 1
ATOM 893 N N . ASP A 1 112 ? 8.747 5.355 -7.196 1.00 90.69 112 ASP A N 1
ATOM 894 C CA . ASP A 1 112 ? 9.652 6.436 -7.598 1.00 90.69 112 ASP A CA 1
ATOM 895 C C . ASP A 1 112 ? 9.367 6.893 -9.048 1.00 90.69 112 ASP A C 1
ATOM 897 O O . ASP A 1 112 ? 9.600 8.057 -9.384 1.00 90.69 112 ASP A O 1
ATOM 901 N N . THR A 1 113 ? 8.821 6.013 -9.903 1.00 91.38 113 THR A N 1
ATOM 902 C CA . THR A 1 113 ? 8.518 6.313 -11.321 1.00 91.38 113 THR A CA 1
ATOM 903 C C . THR A 1 113 ? 7.031 6.429 -11.650 1.00 91.38 113 THR A C 1
ATOM 905 O O . THR A 1 113 ? 6.686 7.149 -12.581 1.00 91.38 113 THR A O 1
ATOM 908 N N . GLY A 1 114 ? 6.155 5.743 -10.913 1.00 91.19 114 GLY A N 1
ATOM 909 C CA . GLY A 1 114 ? 4.728 5.633 -11.231 1.00 91.19 114 GLY A CA 1
ATOM 910 C C . GLY A 1 114 ? 4.388 4.518 -12.225 1.00 91.19 114 GLY A C 1
ATOM 911 O O . GLY A 1 114 ? 3.250 4.434 -12.671 1.00 91.19 114 GLY A O 1
ATOM 912 N N . ILE A 1 115 ? 5.349 3.664 -12.582 1.00 91.25 115 ILE A N 1
ATOM 913 C CA . ILE A 1 115 ? 5.162 2.612 -13.589 1.00 91.25 115 ILE A CA 1
ATOM 914 C C . ILE A 1 115 ? 4.911 1.272 -12.886 1.00 91.25 115 ILE A C 1
ATOM 916 O O . ILE A 1 115 ? 5.690 0.872 -12.018 1.00 91.25 115 ILE A O 1
ATOM 920 N N . ALA A 1 116 ? 3.836 0.576 -13.257 1.00 90.19 116 ALA A 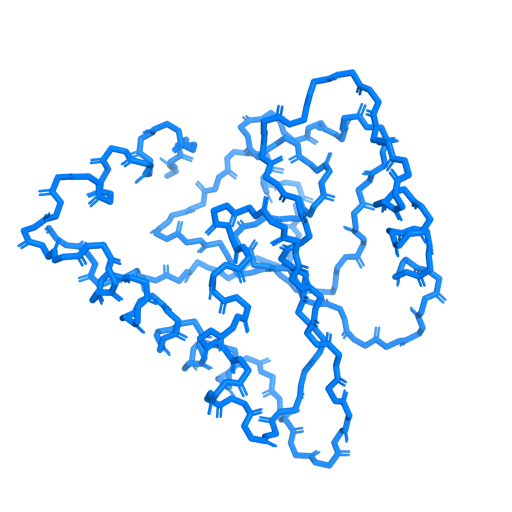N 1
ATOM 921 C CA . ALA A 1 116 ? 3.584 -0.791 -12.810 1.00 90.19 116 ALA A CA 1
ATOM 922 C C . ALA A 1 116 ? 4.613 -1.758 -13.422 1.00 90.19 116 ALA A C 1
ATOM 924 O O . ALA A 1 116 ? 4.942 -1.669 -14.603 1.00 90.19 116 ALA A O 1
ATOM 925 N N . VAL A 1 117 ? 5.124 -2.680 -12.609 1.00 84.62 117 VAL A N 1
ATOM 926 C CA . VAL A 1 117 ? 6.189 -3.622 -12.993 1.00 84.62 117 VAL A CA 1
ATOM 927 C C . VAL A 1 117 ? 5.662 -4.754 -13.891 1.00 84.62 117 VAL A C 1
ATOM 929 O O . VAL A 1 117 ? 6.367 -5.213 -14.783 1.00 84.62 117 VAL A O 1
ATOM 932 N N . ASP A 1 118 ? 4.414 -5.179 -13.674 1.00 87.88 118 ASP A N 1
ATOM 933 C CA . ASP A 1 118 ? 3.705 -6.216 -14.448 1.00 87.88 118 ASP A CA 1
ATOM 934 C C . ASP A 1 118 ? 2.189 -6.022 -14.275 1.00 87.88 118 ASP A C 1
ATOM 936 O O . ASP A 1 118 ? 1.478 -5.625 -15.194 1.00 87.88 118 ASP A O 1
ATOM 940 N N . ILE A 1 119 ? 1.715 -6.177 -13.036 1.00 89.19 119 ILE A N 1
ATOM 941 C CA . ILE A 1 119 ? 0.358 -5.843 -12.600 1.00 89.19 119 ILE A CA 1
ATOM 942 C C . ILE A 1 119 ? 0.434 -5.112 -11.258 1.00 89.19 119 ILE A C 1
ATOM 944 O O . ILE A 1 119 ? 1.243 -5.470 -10.407 1.00 89.19 119 ILE A O 1
ATOM 948 N N . GLU A 1 120 ? -0.411 -4.105 -11.053 1.00 91.94 120 GLU A N 1
ATOM 949 C CA . GLU A 1 120 ? -0.548 -3.420 -9.764 1.00 91.94 120 GLU A CA 1
ATOM 950 C C . GLU A 1 120 ? -1.903 -3.699 -9.101 1.00 91.94 120 GLU A C 1
ATOM 952 O O . GLU A 1 120 ? -2.895 -4.040 -9.757 1.00 91.94 120 GLU A O 1
ATOM 957 N N . THR A 1 121 ? -1.966 -3.525 -7.784 1.00 91.12 121 THR A N 1
ATOM 958 C CA . THR A 1 121 ? -3.228 -3.510 -7.035 1.00 91.12 121 THR A CA 1
ATOM 959 C C . THR A 1 121 ? -4.008 -2.212 -7.271 1.00 91.12 121 THR A C 1
ATOM 961 O O . THR A 1 121 ? -3.467 -1.115 -7.129 1.00 91.12 121 THR A O 1
ATOM 964 N N . LYS A 1 122 ? -5.306 -2.320 -7.553 1.00 91.38 122 LYS A N 1
ATOM 965 C CA . LYS A 1 122 ? -6.222 -1.191 -7.755 1.00 91.38 122 LYS A CA 1
ATOM 966 C C . LYS A 1 122 ? -6.909 -0.836 -6.440 1.00 91.38 122 LYS A C 1
ATOM 968 O O . LYS A 1 122 ? -7.748 -1.590 -5.946 1.00 91.38 122 LYS A O 1
ATOM 973 N N . ASN A 1 123 ? -6.544 0.320 -5.894 1.00 89.94 123 ASN A N 1
ATOM 974 C CA . ASN A 1 123 ? -6.929 0.767 -4.558 1.00 89.94 123 ASN A CA 1
ATOM 975 C C . ASN A 1 123 ? -7.879 1.969 -4.617 1.00 89.94 123 ASN A C 1
ATOM 977 O O . ASN A 1 123 ? -7.752 2.830 -5.485 1.00 89.94 123 ASN A O 1
ATOM 981 N N . ASN A 1 124 ? -8.824 2.032 -3.680 1.00 90.12 124 ASN A N 1
ATOM 982 C CA . ASN A 1 124 ? -9.726 3.169 -3.500 1.00 90.12 124 ASN A CA 1
ATOM 983 C C . ASN A 1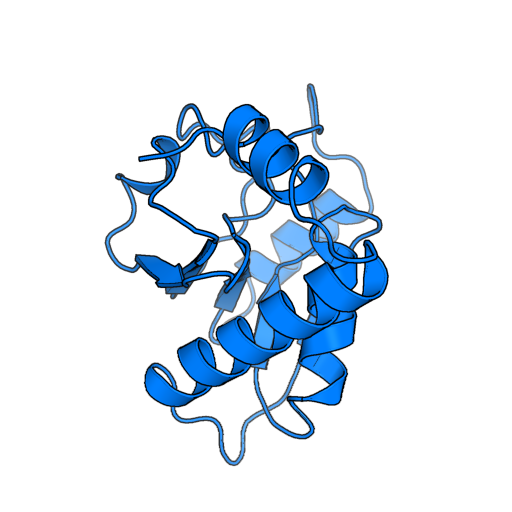 124 ? -9.039 4.332 -2.766 1.00 90.12 124 ASN A C 1
ATOM 985 O O . ASN A 1 124 ? -9.389 5.489 -3.003 1.00 90.12 124 ASN A O 1
ATOM 989 N N . LEU A 1 125 ? -8.087 4.015 -1.882 1.00 91.38 125 LEU A N 1
ATOM 990 C CA . LEU A 1 125 ? -7.344 4.957 -1.047 1.00 91.38 125 LEU A CA 1
ATOM 991 C C . LEU A 1 125 ? -5.919 4.429 -0.800 1.00 91.38 125 LEU A C 1
ATOM 993 O O . LEU A 1 125 ? -5.713 3.220 -0.685 1.00 91.38 125 LEU A O 1
ATOM 997 N N . ILE A 1 126 ? -4.933 5.323 -0.736 1.00 93.50 126 ILE A N 1
ATOM 998 C CA . ILE A 1 126 ? -3.518 4.985 -0.522 1.00 93.50 126 ILE A CA 1
ATOM 999 C C . ILE A 1 126 ? -2.995 5.802 0.662 1.00 93.50 126 ILE A C 1
ATOM 1001 O O . ILE A 1 126 ? -3.136 7.022 0.663 1.00 93.50 126 ILE A O 1
ATOM 1005 N N . PHE A 1 127 ? -2.352 5.156 1.636 1.00 93.19 127 PHE A N 1
ATOM 1006 C CA . PHE A 1 127 ? -1.709 5.834 2.768 1.00 93.19 127 PHE A CA 1
ATOM 1007 C C . PHE A 1 127 ? -0.185 5.789 2.608 1.00 93.19 127 PHE A C 1
ATOM 1009 O O . PHE A 1 127 ? 0.443 4.792 2.960 1.00 93.19 127 PHE A O 1
ATOM 1016 N N . THR A 1 128 ? 0.415 6.844 2.046 1.00 94.06 128 THR A N 1
ATOM 1017 C CA . THR A 1 128 ? 1.873 6.938 1.830 1.00 94.06 128 THR A CA 1
ATOM 1018 C C . THR A 1 128 ? 2.597 7.363 3.100 1.00 94.06 128 THR A C 1
ATOM 1020 O O . THR A 1 128 ? 2.201 8.328 3.750 1.00 94.06 128 THR A O 1
ATOM 1023 N N . LEU A 1 129 ? 3.682 6.674 3.451 1.00 92.19 129 LEU A N 1
ATOM 1024 C CA . LEU A 1 129 ? 4.446 6.974 4.659 1.00 92.19 129 LEU A CA 1
ATOM 1025 C C . LEU A 1 129 ? 5.419 8.140 4.448 1.00 92.19 129 LEU A C 1
ATOM 1027 O O . LEU A 1 129 ? 6.094 8.231 3.414 1.00 92.19 129 LEU A O 1
ATOM 1031 N N . GLN A 1 130 ? 5.516 8.977 5.482 1.00 93.50 130 GLN A N 1
ATOM 1032 C CA . GLN A 1 130 ? 6.364 10.159 5.664 1.00 93.50 130 GLN A CA 1
ATOM 1033 C C . GLN A 1 130 ? 6.090 11.339 4.729 1.00 93.50 130 GLN A C 1
ATOM 1035 O O . GLN A 1 130 ? 6.007 12.475 5.183 1.00 93.50 130 GLN A O 1
ATOM 1040 N N . ASP A 1 131 ? 6.014 11.093 3.426 1.00 94.56 131 ASP A N 1
ATOM 1041 C CA . ASP A 1 131 ? 5.892 12.118 2.391 1.00 94.56 131 ASP A CA 1
ATOM 1042 C C . ASP A 1 131 ? 5.304 11.481 1.115 1.00 94.56 131 ASP A C 1
ATOM 1044 O O . ASP A 1 131 ? 5.251 10.254 0.951 1.00 94.56 131 ASP A O 1
ATOM 1048 N N . MET A 1 132 ? 4.861 12.323 0.188 1.00 95.44 132 MET A N 1
ATOM 1049 C CA . MET A 1 132 ? 4.422 11.925 -1.141 1.00 95.44 132 MET A CA 1
ATOM 1050 C C . MET A 1 132 ? 5.581 11.302 -1.932 1.00 95.44 132 MET A C 1
ATOM 1052 O O . MET A 1 132 ? 6.673 11.872 -2.026 1.00 95.44 132 MET A O 1
ATOM 1056 N N . LYS A 1 133 ? 5.329 10.152 -2.557 1.00 93.44 133 LYS A N 1
ATOM 1057 C CA . LYS A 1 133 ? 6.265 9.491 -3.479 1.00 93.44 133 LYS A CA 1
ATOM 1058 C C . LYS A 1 133 ? 5.915 9.890 -4.911 1.00 93.44 133 LYS A C 1
ATOM 1060 O O . LYS A 1 133 ? 4.737 10.005 -5.244 1.00 93.44 133 LYS A O 1
ATOM 1065 N N . LYS A 1 134 ? 6.913 10.123 -5.770 1.00 94.75 134 LYS A N 1
ATOM 1066 C CA . LYS A 1 134 ? 6.699 10.711 -7.110 1.00 94.75 134 LYS A CA 1
ATOM 1067 C C . LYS A 1 134 ? 5.714 9.902 -7.968 1.00 94.75 134 LYS A C 1
ATOM 1069 O O . LYS A 1 134 ? 4.856 10.482 -8.625 1.00 94.75 134 LYS A O 1
ATOM 1074 N N . GLY A 1 135 ? 5.794 8.576 -7.918 1.00 93.62 135 GLY A N 1
ATOM 1075 C CA . GLY A 1 135 ? 4.901 7.662 -8.631 1.00 93.62 135 GLY A CA 1
ATOM 1076 C C . GLY A 1 135 ? 3.455 7.633 -8.128 1.00 93.62 135 GLY A C 1
ATOM 1077 O O . GLY A 1 135 ? 2.598 7.044 -8.785 1.00 93.62 135 GLY A O 1
ATOM 1078 N N . LEU A 1 136 ? 3.165 8.282 -6.995 1.00 95.81 136 LEU A N 1
ATOM 1079 C CA . LEU A 1 136 ? 1.812 8.444 -6.465 1.00 95.81 136 LEU A CA 1
ATOM 1080 C C . LEU A 1 136 ? 1.124 9.732 -6.940 1.00 95.81 136 LEU A C 1
ATOM 1082 O O . LEU A 1 136 ? -0.084 9.846 -6.779 1.00 95.81 136 LEU A O 1
ATOM 1086 N N . LEU A 1 137 ? 1.833 10.666 -7.589 1.00 95.06 137 LEU A N 1
ATOM 1087 C CA . LEU A 1 137 ? 1.253 11.933 -8.072 1.00 95.06 137 LEU A CA 1
ATOM 1088 C C . LEU A 1 137 ? 0.135 11.756 -9.118 1.00 95.06 137 LEU A C 1
ATOM 1090 O O . LEU A 1 137 ? -0.665 12.663 -9.322 1.00 95.06 137 LEU A O 1
ATOM 1094 N N . GLN A 1 138 ? 0.067 10.596 -9.775 1.00 93.62 138 GLN A N 1
ATOM 1095 C CA . GLN A 1 138 ? -1.012 10.235 -10.703 1.00 93.62 138 GLN A CA 1
ATOM 1096 C C . GLN A 1 138 ? -2.318 9.807 -10.001 1.00 93.62 138 GLN A C 1
ATOM 1098 O O . GLN A 1 138 ? -3.359 9.690 -10.646 1.00 93.62 138 GLN A O 1
ATOM 1103 N N . TYR A 1 139 ? -2.279 9.560 -8.688 1.00 94.81 139 TYR A N 1
ATOM 1104 C CA . TYR A 1 139 ? -3.417 9.097 -7.900 1.00 94.81 139 TYR A CA 1
ATOM 1105 C C . TYR A 1 139 ? -4.096 10.266 -7.178 1.00 94.81 139 TYR A C 1
ATOM 1107 O O . TYR A 1 139 ? -3.447 11.072 -6.518 1.00 94.81 139 TYR A O 1
ATOM 1115 N N . LYS A 1 140 ? -5.431 10.331 -7.255 1.00 92.12 140 LYS A N 1
ATOM 1116 C CA . LYS A 1 140 ? -6.229 11.398 -6.617 1.00 92.12 140 LYS A CA 1
ATOM 1117 C C . LYS A 1 140 ? -6.473 11.176 -5.119 1.00 92.12 140 LYS A C 1
ATOM 1119 O O . LYS A 1 140 ? -6.661 12.137 -4.386 1.00 92.12 140 LYS A O 1
ATOM 1124 N N . ASN A 1 141 ? -6.457 9.918 -4.673 1.00 93.12 141 ASN A N 1
ATOM 1125 C CA . ASN A 1 141 ? -6.839 9.514 -3.319 1.00 93.12 141 ASN A CA 1
ATOM 1126 C C . ASN A 1 141 ? -5.606 9.021 -2.546 1.00 93.12 141 ASN A C 1
ATOM 1128 O O . ASN A 1 141 ? -5.433 7.818 -2.335 1.00 93.12 141 ASN A O 1
ATOM 1132 N N . VAL A 1 142 ? -4.728 9.952 -2.166 1.00 95.31 142 VAL A N 1
ATOM 1133 C CA . VAL A 1 142 ? -3.493 9.660 -1.423 1.00 95.31 142 VAL A CA 1
ATOM 1134 C C . VAL A 1 142 ? -3.449 10.494 -0.146 1.00 95.31 142 VAL A C 1
ATOM 1136 O O . VAL A 1 142 ? -3.497 11.719 -0.199 1.00 95.31 142 VAL A O 1
ATOM 1139 N N . VAL A 1 143 ? -3.318 9.825 0.997 1.00 95.19 143 VAL A N 1
ATOM 1140 C CA . VAL A 1 143 ? -3.124 10.436 2.317 1.00 95.19 143 VAL A CA 1
ATOM 1141 C C . VAL A 1 143 ? -1.664 10.251 2.715 1.00 95.19 143 VAL A C 1
ATOM 1143 O O . VAL A 1 143 ? -1.157 9.130 2.706 1.00 95.19 143 VAL A O 1
ATOM 1146 N N . VAL A 1 144 ? -0.976 11.339 3.059 1.00 95.38 144 VAL A N 1
ATOM 1147 C CA . VAL A 1 144 ? 0.374 11.275 3.637 1.00 95.38 144 VAL A CA 1
ATOM 1148 C C . VAL A 1 144 ? 0.249 11.036 5.141 1.00 95.38 144 VAL A C 1
ATOM 1150 O O . VAL A 1 144 ? -0.460 11.771 5.825 1.00 95.38 144 VAL A O 1
ATOM 1153 N N . VAL A 1 145 ? 0.937 10.018 5.652 1.00 94.12 145 VAL A N 1
ATOM 1154 C CA . VAL A 1 145 ? 0.952 9.643 7.071 1.00 94.12 145 VAL A CA 1
ATOM 1155 C C . VAL A 1 145 ? 2.321 9.964 7.660 1.00 94.12 145 VAL A C 1
ATOM 1157 O O . VAL A 1 145 ? 3.329 9.406 7.221 1.00 94.12 145 VAL A O 1
ATOM 1160 N N . ASP A 1 146 ? 2.361 10.835 8.669 1.00 93.12 146 ASP A N 1
ATOM 1161 C CA . ASP A 1 146 ? 3.571 11.058 9.465 1.00 93.12 146 ASP A CA 1
ATOM 1162 C C . ASP A 1 146 ? 3.949 9.764 10.200 1.00 93.12 146 ASP A C 1
ATOM 1164 O O . ASP A 1 146 ? 3.135 9.158 10.903 1.00 93.12 146 ASP A O 1
ATOM 1168 N N . THR A 1 147 ? 5.194 9.324 10.037 1.00 88.69 147 THR A N 1
ATOM 1169 C CA . THR A 1 147 ? 5.688 8.097 10.670 1.00 88.69 147 THR A CA 1
ATOM 1170 C C . THR A 1 147 ? 6.080 8.279 12.130 1.00 88.69 147 THR A C 1
ATOM 1172 O O . THR A 1 147 ? 6.328 7.288 12.810 1.00 88.69 147 THR A O 1
ATOM 1175 N N . GLY A 1 148 ? 6.179 9.520 12.619 1.00 87.94 148 GLY A N 1
ATOM 1176 C CA . GLY A 1 148 ? 6.698 9.818 13.955 1.00 87.94 148 GLY A CA 1
ATOM 1177 C C . GLY A 1 148 ? 8.193 9.513 14.124 1.00 87.94 148 GLY A C 1
ATOM 1178 O O . GLY A 1 148 ? 8.715 9.612 15.237 1.00 87.94 148 GLY A O 1
ATOM 1179 N N . LEU A 1 149 ? 8.892 9.147 13.043 1.00 82.38 149 LEU A N 1
ATOM 1180 C CA . LEU A 1 149 ? 10.333 8.927 13.038 1.00 82.38 149 LEU A CA 1
ATOM 1181 C C . LEU A 1 149 ? 11.067 10.266 12.894 1.00 82.38 149 LEU A C 1
ATOM 1183 O O . LEU A 1 149 ? 10.782 11.052 11.991 1.00 82.38 149 LEU A O 1
ATOM 1187 N N . LYS A 1 150 ? 12.023 10.501 13.795 1.00 68.19 150 LYS A N 1
ATOM 1188 C CA . LYS A 1 150 ? 12.911 11.670 13.841 1.00 68.19 150 LYS A CA 1
ATOM 1189 C C . LYS A 1 150 ? 14.366 11.208 13.859 1.00 68.19 150 LYS A C 1
ATOM 1191 O O . LYS A 1 150 ? 14.624 10.166 14.509 1.00 68.19 150 LYS A O 1
#

Radius of gyration: 14.4 Å; chains: 1; bounding box: 38×31×32 Å

Foldseek 3Di:
DDAPVVVVVLLVPFPDDNVVLLLLQLVLVLVVCVVVDPWPPEAEDQAAAPDPQSSSSVSNVVVPPTDYYEDNHADLPDAAEDDPPSVVVLVVQQPDPGAFEYEQDWHQANQQQLDGRYDTHDHPAYEREPDHGPSCPVPPHYHYTYSPGD

pLDDT: mean 80.71, std 12.18, range [42.59, 95.81]

Sequence (150 aa):
MITVRQFKQLKFKSKKNPLEAEEIIGKNLFDAIKNNFYISNKNIVVLCGNTNKGHLGFVLARYFREDIIVDAILDNEVKGFIREPAKSAIIKYNNSKAFKIAIDYPSGLNPDTGIAVDIETKNNLIFTLQDMKKGLLQYKNVVVVDTGLK

Secondary structure (DSSP, 8-state):
---HHHHHHHHHHSSS-HHHHHHHHHHHHHHHHHHHS--SS---EEEE-SSTTHHHHHHHHHH-SS--EEEES--TT--SSPPTTHHHHHHHHHH--S-EEEESS-TTB-TTT--BSS-----SEEEEESS--GGGTT-S-EEEE-----